Protein AF-A0A0V1M047-F1 (afdb_monomer)

Radius of gyration: 19.24 Å; Cα contacts (8 Å, |Δi|>4): 109; chains: 1; bounding box: 54×32×54 Å

Secondary structure (DSSP, 8-state):
--------------TT--BTTB-HHHHS------PPPHHHHHHHHHTSSS------TTHHHHSBPPTTGGGTSEEEE--SSTTSPPEEEE-SBPPTT-TTHHHHHH--

Sequence (108 aa):
MPSTNTIKCRVVFDGSAECNGTSLNNCLDPGPKLQPDLVAVLLRFRRSRIALQADIEKMYLQVRLRLEDRDVCRFLWQERDCGAPVKVYRLTRVGFGLTCSPFLAMQV

pLDDT: mean 90.59, std 9.81, range [40.28, 96.81]

Solvent-accessible surface area (backbone atoms only — not comparable to full-atom values): 7028 Å² total; per-residue (Å²): 134,87,80,79,80,75,77,85,80,78,92,79,56,70,24,70,56,70,57,97,91,42,26,59,36,77,74,45,74,36,67,71,88,76,76,73,59,64,67,63,51,53,54,60,54,65,71,46,98,71,78,88,85,85,81,68,82,64,52,39,61,73,37,71,47,56,81,84,58,21,71,80,46,56,47,80,47,70,60,94,54,85,85,56,77,73,42,82,47,60,43,62,34,40,55,70,55,45,60,29,31,66,32,64,58,66,74,111

Mean predicted aligned error: 6.18 Å

Nearest PDB structures (foldseek):
  8str-assembly1_A  TM=8.911E-01  e=8.020E-02  Human immunodeficiency virus 1
  6dtw-assembly1_A  TM=8.930E-01  e=8.571E-02  Human immunodeficiency virus type 1 BH10
  2opq-assembly1_A  TM=8.987E-01  e=9.790E-02  HIV-1 M:B_HXB2R
  8stq-assembly1_A  TM=8.911E-01  e=1.365E-01  Human immunodeficiency virus 1
  5hbm-assembly1_A  TM=8.828E-01  e=1.459E-01  Human immunodeficiency virus type 1 BH10

Foldseek 3Di:
DDDPPDDDDDDDDAQPDDDPRDGLQNVDDLDDDPDPDPVVVVVVQVPDPDHDDDDDVPLQQVAFDDPVCQVSQKDWDDDPPNPDDIDIDTDGTGDPNHSNSVVSSPVD

Structure (mmCIF, N/CA/C/O backbone):
data_AF-A0A0V1M047-F1
#
_entry.id   AF-A0A0V1M047-F1
#
loop_
_atom_site.group_PDB
_atom_site.id
_atom_site.type_symbol
_atom_site.label_atom_id
_atom_site.label_alt_id
_atom_site.label_comp_id
_atom_site.label_asym_id
_atom_site.label_entity_id
_atom_site.label_seq_id
_atom_site.pdbx_PDB_ins_code
_atom_site.Cartn_x
_atom_site.Cartn_y
_atom_site.Cartn_z
_atom_site.occupancy
_atom_site.B_iso_or_equiv
_atom_site.auth_seq_id
_atom_site.auth_comp_id
_atom_site.auth_asym_id
_atom_site.auth_atom_id
_atom_site.pdbx_PDB_model_num
ATOM 1 N N . MET A 1 1 ? 35.864 20.919 13.635 1.00 40.28 1 MET A N 1
ATOM 2 C CA . MET A 1 1 ? 34.994 19.727 13.538 1.00 40.28 1 MET A CA 1
ATOM 3 C C . MET A 1 1 ? 33.703 20.151 12.855 1.00 40.28 1 MET A C 1
ATOM 5 O O . MET A 1 1 ? 32.984 20.927 13.473 1.00 40.28 1 MET A O 1
ATOM 9 N N . PRO A 1 2 ? 33.411 19.770 11.600 1.00 51.50 2 PRO A N 1
ATOM 10 C CA . PRO A 1 2 ? 32.124 20.107 11.015 1.00 51.50 2 PRO A CA 1
ATOM 11 C C . PRO A 1 2 ? 31.072 19.131 11.550 1.00 51.50 2 PRO A C 1
ATOM 13 O O . PRO A 1 2 ? 31.179 17.920 11.372 1.00 51.50 2 PRO A O 1
ATOM 16 N N . SER A 1 3 ? 30.070 19.669 12.238 1.00 53.44 3 SER A N 1
ATOM 17 C CA . SER A 1 3 ? 28.832 18.985 12.589 1.00 53.44 3 SER A CA 1
ATOM 18 C C . SER A 1 3 ? 28.004 18.795 11.316 1.00 53.44 3 SER A C 1
ATOM 20 O O . SER A 1 3 ? 27.365 19.721 10.819 1.00 53.44 3 SER A O 1
ATOM 22 N N . THR A 1 4 ? 28.029 17.596 10.740 1.00 56.97 4 THR A N 1
ATOM 23 C CA . THR A 1 4 ? 27.152 17.241 9.621 1.00 56.97 4 THR A CA 1
ATOM 24 C C . THR A 1 4 ? 25.711 17.167 10.115 1.00 56.97 4 THR A C 1
ATOM 26 O O . THR A 1 4 ? 25.257 16.159 10.649 1.00 56.97 4 THR A O 1
ATOM 29 N N . ASN A 1 5 ? 24.975 18.263 9.942 1.00 64.56 5 ASN A N 1
ATOM 30 C CA . ASN A 1 5 ? 23.534 18.316 10.144 1.00 64.56 5 ASN A CA 1
ATOM 31 C C . ASN A 1 5 ? 22.861 17.493 9.028 1.00 64.56 5 ASN A C 1
ATOM 33 O O . ASN A 1 5 ? 22.559 18.002 7.949 1.00 64.56 5 ASN A O 1
ATOM 37 N N . THR A 1 6 ? 22.729 16.181 9.231 1.00 69.56 6 THR A N 1
ATOM 38 C CA . THR A 1 6 ? 22.126 15.269 8.253 1.00 69.56 6 THR A CA 1
ATOM 39 C C . THR A 1 6 ? 20.638 15.575 8.118 1.00 69.56 6 THR A C 1
ATOM 41 O O . THR A 1 6 ? 19.848 15.260 9.009 1.00 69.56 6 THR A O 1
ATOM 44 N N . ILE A 1 7 ? 20.240 16.175 6.996 1.00 81.56 7 ILE A N 1
ATOM 45 C CA . ILE A 1 7 ? 18.830 16.403 6.671 1.00 81.56 7 ILE A CA 1
ATOM 46 C C . ILE A 1 7 ? 18.140 15.041 6.558 1.00 81.56 7 ILE A C 1
ATOM 48 O O . ILE A 1 7 ? 18.511 14.202 5.733 1.00 81.56 7 ILE A O 1
ATOM 52 N N . LYS A 1 8 ? 17.124 14.808 7.393 1.00 86.31 8 LYS A N 1
ATOM 53 C CA . LYS A 1 8 ? 16.330 13.579 7.360 1.00 86.31 8 LYS A CA 1
ATOM 54 C C . LYS A 1 8 ? 15.480 1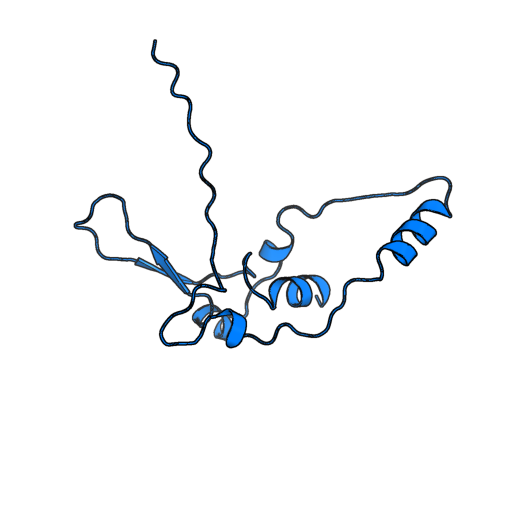3.556 6.087 1.00 86.31 8 LYS A C 1
ATOM 56 O O . LYS A 1 8 ? 14.436 14.197 6.026 1.00 86.31 8 LYS A O 1
ATOM 61 N N . CYS A 1 9 ? 15.919 12.800 5.088 1.00 86.44 9 CYS A N 1
ATOM 62 C CA 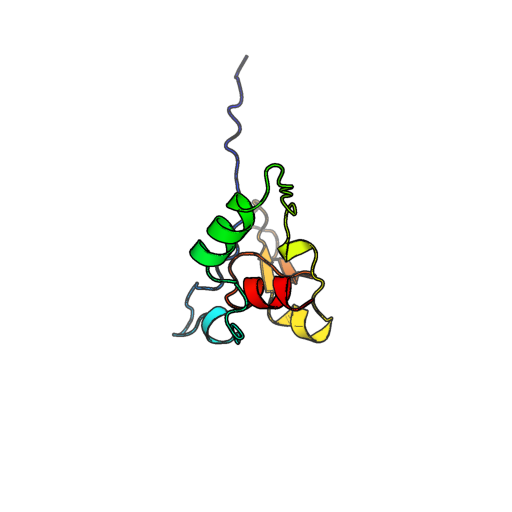. CYS A 1 9 ? 15.144 12.542 3.878 1.00 86.44 9 CYS A CA 1
ATOM 63 C C . CYS A 1 9 ? 14.067 11.471 4.138 1.00 86.44 9 CYS A C 1
ATOM 65 O O . CYS A 1 9 ? 14.283 10.539 4.918 1.00 86.44 9 CYS A O 1
ATOM 67 N N . ARG A 1 10 ? 12.904 11.599 3.491 1.00 88.00 10 ARG A N 1
ATOM 68 C CA . ARG A 1 10 ? 11.834 10.590 3.488 1.00 88.00 10 ARG A CA 1
ATOM 69 C C . ARG A 1 10 ? 11.473 10.261 2.045 1.00 88.00 10 ARG A C 1
ATOM 71 O O . ARG A 1 10 ? 11.296 11.169 1.242 1.00 88.00 10 ARG A O 1
ATOM 78 N N . VAL A 1 11 ? 11.340 8.974 1.741 1.00 88.38 11 VAL A N 1
ATOM 79 C CA . VAL A 1 11 ? 10.836 8.515 0.442 1.00 88.38 11 VAL A CA 1
ATOM 80 C C . VAL A 1 11 ? 9.315 8.636 0.443 1.00 88.38 11 VAL A C 1
ATOM 82 O O . VAL A 1 11 ? 8.664 8.175 1.382 1.00 88.38 11 VAL A O 1
ATOM 85 N N . VAL A 1 12 ? 8.762 9.253 -0.599 1.00 91.12 12 VAL A N 1
ATOM 86 C CA . VAL A 1 12 ? 7.319 9.387 -0.818 1.00 91.12 12 VAL A CA 1
ATOM 87 C C . VAL A 1 12 ? 6.990 8.745 -2.159 1.00 91.12 12 VAL A C 1
ATOM 89 O O . VAL A 1 12 ? 7.612 9.073 -3.165 1.00 91.12 12 VAL A O 1
ATOM 92 N N . PHE A 1 13 ? 6.032 7.821 -2.159 1.00 91.56 13 PHE A N 1
ATOM 93 C CA . PHE A 1 13 ? 5.467 7.265 -3.383 1.00 91.56 13 PHE A CA 1
ATOM 94 C C . PHE A 1 13 ? 4.223 8.077 -3.731 1.00 91.56 13 PHE A C 1
ATOM 96 O O . PHE A 1 13 ? 3.245 8.059 -2.984 1.00 91.56 13 PHE A O 1
ATOM 103 N N . ASP A 1 14 ? 4.282 8.825 -4.827 1.00 93.25 14 ASP A N 1
ATOM 104 C CA . ASP A 1 14 ? 3.178 9.666 -5.275 1.00 93.25 14 ASP A CA 1
ATOM 105 C C . ASP A 1 14 ? 2.289 8.888 -6.253 1.00 93.25 14 ASP A C 1
ATOM 107 O O . ASP A 1 14 ? 2.544 8.844 -7.454 1.00 93.25 14 ASP A O 1
ATOM 111 N N . GLY A 1 15 ? 1.251 8.234 -5.724 1.00 92.88 15 GLY A N 1
ATOM 112 C CA . GLY A 1 15 ? 0.249 7.543 -6.540 1.00 92.88 15 GLY A CA 1
ATOM 113 C C . GLY A 1 15 ? -0.703 8.494 -7.274 1.00 92.88 15 GLY A C 1
ATOM 114 O O . GLY A 1 15 ? -1.430 8.053 -8.161 1.00 92.88 15 GLY A O 1
ATOM 115 N N . SER A 1 16 ? -0.712 9.781 -6.911 1.00 95.00 16 SER A N 1
ATOM 116 C CA . SER A 1 16 ? -1.519 10.825 -7.552 1.00 95.00 16 SER A CA 1
ATOM 117 C C . SER A 1 16 ? -0.800 11.534 -8.695 1.00 95.00 16 SER A C 1
ATOM 119 O O . SER A 1 16 ? -1.445 12.289 -9.415 1.00 95.00 16 SER A O 1
ATOM 121 N N . ALA A 1 17 ? 0.498 11.281 -8.888 1.00 94.25 17 ALA A N 1
ATOM 122 C CA . ALA A 1 17 ? 1.259 11.854 -9.987 1.00 94.25 17 ALA A CA 1
ATOM 123 C C . ALA A 1 17 ? 0.600 11.514 -11.330 1.00 94.25 17 ALA A C 1
ATOM 125 O O . ALA A 1 17 ? 0.440 10.342 -11.687 1.00 94.25 17 ALA A O 1
ATOM 126 N N . GLU A 1 18 ? 0.209 12.552 -12.065 1.00 95.56 18 GLU A N 1
ATOM 127 C CA . GLU A 1 18 ? -0.477 12.400 -13.340 1.00 95.56 18 GLU A CA 1
ATOM 128 C C . GLU A 1 18 ? 0.516 12.266 -14.494 1.00 95.56 18 GLU A C 1
ATOM 130 O O . GLU A 1 18 ? 1.481 13.020 -14.624 1.00 95.56 18 GLU A O 1
ATOM 135 N N . CYS A 1 19 ? 0.244 11.315 -15.379 1.00 92.56 19 CYS A N 1
ATOM 136 C CA . CYS A 1 19 ? 0.918 11.155 -16.653 1.00 92.56 19 CYS A CA 1
ATOM 137 C C . CYS A 1 19 ? -0.135 10.832 -17.711 1.00 92.56 19 CYS A C 1
ATOM 139 O O . CYS A 1 19 ? -0.948 9.927 -1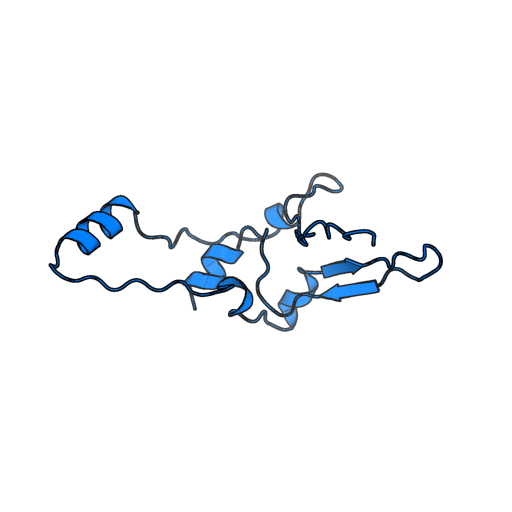7.531 1.00 92.56 19 CYS A O 1
ATOM 141 N N . ASN A 1 20 ? -0.135 11.579 -18.817 1.00 94.62 20 ASN A N 1
ATOM 142 C CA . ASN A 1 20 ? -1.087 11.397 -19.918 1.00 94.62 20 ASN A CA 1
ATOM 143 C C . ASN A 1 20 ? -2.564 11.389 -19.466 1.00 94.62 20 ASN A C 1
ATOM 145 O O . ASN A 1 20 ? -3.368 10.610 -19.971 1.00 94.62 20 ASN A O 1
ATOM 149 N N . GLY A 1 21 ? -2.917 12.247 -18.501 1.00 95.50 21 GLY A N 1
ATOM 150 C CA . GLY A 1 21 ? -4.294 12.406 -18.020 1.00 95.50 21 GLY A CA 1
ATOM 151 C C . GLY A 1 21 ? -4.785 11.316 -17.062 1.00 95.50 21 GLY A C 1
ATOM 152 O O . GLY A 1 21 ? -5.975 11.269 -16.765 1.00 95.50 21 GLY A O 1
ATOM 153 N N . THR A 1 22 ? -3.904 10.440 -16.570 1.00 95.81 22 THR A N 1
ATOM 154 C CA . THR A 1 22 ? -4.246 9.467 -15.526 1.00 95.81 22 THR A CA 1
ATOM 155 C C . THR A 1 22 ? -3.170 9.389 -14.448 1.00 95.81 22 THR A C 1
ATOM 157 O O . THR A 1 22 ? -2.027 9.783 -14.667 1.00 95.81 22 THR A O 1
ATOM 160 N N . SER A 1 23 ? -3.532 8.865 -13.281 1.00 95.62 23 SER A N 1
ATOM 161 C CA . SER A 1 23 ? -2.619 8.560 -12.179 1.00 95.62 23 SER A CA 1
ATOM 162 C C . SER A 1 23 ? -2.826 7.117 -11.7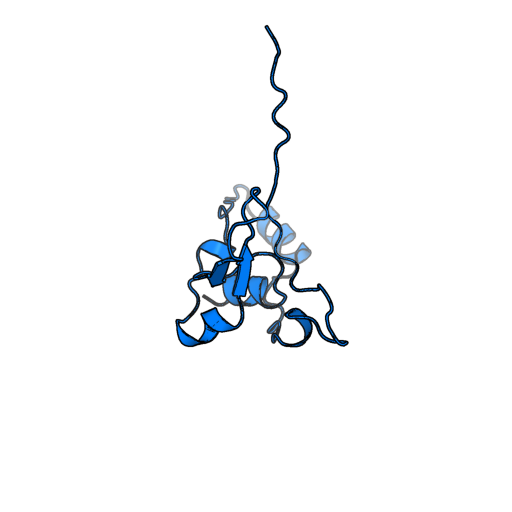32 1.00 95.62 23 SER A C 1
ATOM 164 O O . SER A 1 23 ? -3.852 6.500 -12.032 1.00 95.62 23 SER A O 1
ATOM 166 N N . LEU A 1 24 ? -1.873 6.567 -10.979 1.00 94.81 24 LEU A N 1
ATOM 167 C CA . LEU A 1 24 ? -2.023 5.224 -10.421 1.00 94.81 24 LEU A CA 1
ATOM 168 C C . LEU A 1 24 ? -3.284 5.126 -9.549 1.00 94.81 24 LEU A C 1
ATOM 170 O O . LEU A 1 24 ? -4.039 4.167 -9.656 1.00 94.81 24 LEU A O 1
ATOM 174 N N . ASN A 1 25 ? -3.549 6.153 -8.745 1.00 96.19 25 ASN A N 1
ATOM 175 C CA . ASN A 1 25 ? -4.712 6.225 -7.867 1.00 96.19 25 ASN A CA 1
ATOM 176 C C . ASN A 1 25 ? -6.050 6.299 -8.610 1.00 96.19 25 ASN A C 1
ATOM 178 O O . ASN A 1 25 ? -7.039 5.802 -8.079 1.00 96.19 25 ASN A O 1
ATOM 182 N N . ASN A 1 26 ? -6.082 6.857 -9.824 1.00 96.25 26 ASN A N 1
ATOM 183 C CA . ASN A 1 26 ? -7.282 6.850 -10.670 1.00 96.25 26 ASN A CA 1
ATOM 184 C C . ASN A 1 26 ? -7.578 5.453 -11.238 1.00 96.25 26 ASN A C 1
ATOM 186 O O . ASN A 1 26 ? -8.721 5.151 -11.569 1.00 96.25 26 ASN A O 1
ATOM 190 N N . CYS A 1 27 ? -6.554 4.604 -11.354 1.00 95.12 27 CYS A N 1
ATOM 191 C CA . CYS A 1 27 ? -6.670 3.239 -11.868 1.00 95.12 27 CYS A CA 1
ATOM 192 C C . CYS A 1 27 ? -6.926 2.192 -10.770 1.00 95.12 27 CYS A C 1
ATOM 194 O O . CYS A 1 27 ? -7.238 1.046 -11.087 1.00 95.12 27 CYS A O 1
ATOM 196 N N . LEU A 1 28 ? -6.752 2.551 -9.495 1.00 95.38 28 LEU A N 1
ATOM 197 C CA . LEU A 1 28 ? -6.939 1.657 -8.355 1.00 95.38 28 LEU A CA 1
ATOM 198 C C . LEU A 1 28 ? -8.331 1.835 -7.750 1.00 95.38 28 LEU A C 1
ATOM 200 O O . LEU A 1 28 ? -8.757 2.957 -7.485 1.00 95.38 28 LEU A O 1
ATOM 204 N N . ASP A 1 29 ? -9.005 0.725 -7.449 1.00 95.38 29 ASP A N 1
ATOM 205 C CA . ASP A 1 29 ? -10.245 0.760 -6.672 1.00 95.38 29 ASP A CA 1
ATOM 206 C C . ASP A 1 29 ? -9.922 1.073 -5.195 1.00 95.38 29 ASP A C 1
ATOM 208 O O . ASP A 1 29 ? -9.231 0.279 -4.545 1.00 95.38 29 ASP A O 1
ATOM 212 N N . PRO A 1 30 ? -10.381 2.212 -4.637 1.00 94.94 30 PRO A N 1
ATOM 213 C CA . PRO A 1 30 ? -10.140 2.558 -3.238 1.00 94.94 30 PRO A CA 1
ATOM 214 C C . PRO A 1 30 ? -10.799 1.588 -2.248 1.00 94.94 30 PRO A C 1
ATOM 216 O O . PRO A 1 30 ? -10.374 1.525 -1.092 1.00 94.94 30 PRO A O 1
ATOM 219 N N . GLY A 1 31 ? -11.827 0.852 -2.680 1.00 95.44 31 GLY A N 1
ATOM 220 C CA . GLY A 1 31 ? -12.680 0.059 -1.807 1.00 95.44 31 GLY A CA 1
ATOM 221 C C . GLY A 1 31 ? -13.588 0.912 -0.901 1.00 95.44 31 GLY A C 1
ATOM 222 O O . GLY A 1 31 ? -13.482 2.142 -0.839 1.00 95.44 31 GLY A O 1
ATOM 223 N N . PRO A 1 32 ? -14.529 0.277 -0.182 1.00 95.12 32 PRO A N 1
ATOM 224 C CA . PRO A 1 32 ? -15.425 0.967 0.735 1.00 95.12 32 PRO A CA 1
ATOM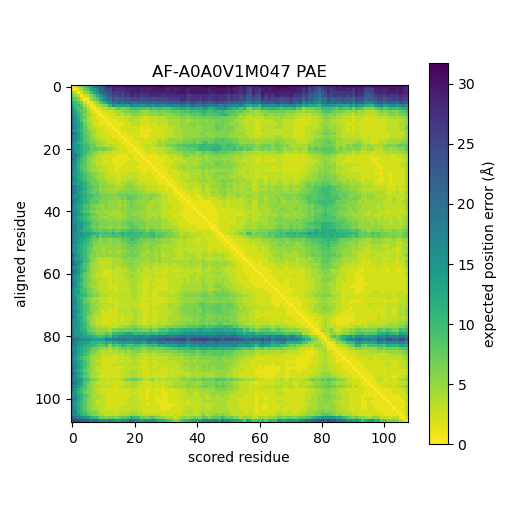 225 C C . PRO A 1 32 ? -14.693 1.523 1.962 1.00 95.12 32 PRO A C 1
ATOM 227 O O . PRO A 1 32 ? -13.711 0.973 2.464 1.00 95.12 32 PRO A O 1
ATOM 230 N N . LYS A 1 33 ? -15.241 2.604 2.520 1.00 91.69 33 LYS A N 1
ATOM 231 C CA . LYS A 1 33 ? -14.735 3.212 3.750 1.00 91.69 33 LYS A CA 1
ATOM 232 C C . LYS A 1 33 ? -15.031 2.315 4.959 1.00 91.69 33 LYS A C 1
ATOM 234 O O . LYS A 1 33 ? -16.159 2.286 5.442 1.00 91.69 33 LYS A O 1
ATOM 239 N N . LEU A 1 34 ? -14.008 1.632 5.475 1.00 92.94 34 LEU A N 1
ATOM 240 C CA . LEU A 1 34 ? -14.124 0.793 6.679 1.00 92.94 34 LEU A CA 1
ATOM 241 C C . LEU A 1 34 ? -13.810 1.534 7.988 1.00 92.94 34 LEU A C 1
ATOM 243 O O . LEU A 1 34 ? -14.010 0.965 9.060 1.00 92.94 34 LEU A O 1
ATOM 247 N N . GLN A 1 35 ? -13.319 2.783 7.940 1.00 90.31 35 GLN A N 1
ATOM 248 C CA . GLN A 1 35 ? -13.010 3.501 9.178 1.00 90.31 35 GLN A CA 1
ATOM 249 C C . GLN A 1 35 ? -14.298 3.759 9.973 1.00 90.31 35 GLN A C 1
ATOM 251 O O . GLN A 1 35 ? -15.227 4.368 9.427 1.00 90.31 35 GLN A O 1
ATOM 256 N N 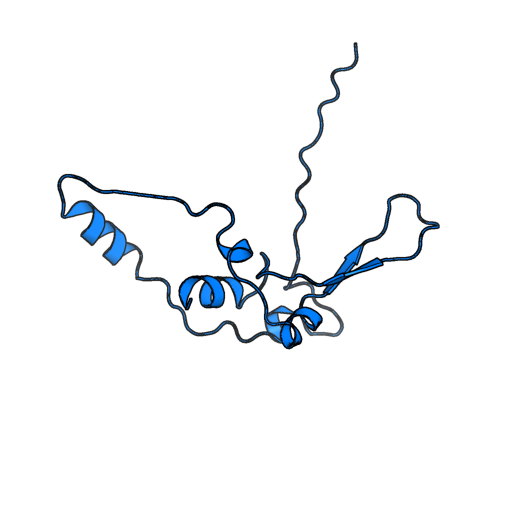. PRO A 1 36 ? -14.356 3.356 11.255 1.00 90.88 36 PRO A N 1
ATOM 257 C CA . PRO A 1 36 ? -15.485 3.687 12.106 1.00 90.88 36 PRO A CA 1
ATOM 258 C C . PRO A 1 36 ? -15.577 5.203 12.293 1.00 90.88 36 PRO A C 1
ATOM 260 O O . PRO A 1 36 ? -14.577 5.922 12.220 1.00 90.88 36 PRO A O 1
ATOM 263 N N . ASP A 1 37 ? -16.787 5.686 12.567 1.00 93.81 37 ASP A N 1
ATOM 264 C CA . ASP A 1 37 ? -16.990 7.089 12.908 1.00 93.81 37 ASP A CA 1
ATOM 265 C C . ASP A 1 37 ? -16.142 7.480 14.130 1.00 93.81 37 ASP A C 1
ATOM 267 O O . ASP A 1 37 ? -16.201 6.840 15.186 1.00 93.81 37 ASP A O 1
ATOM 271 N N . LEU A 1 38 ? -15.338 8.535 13.979 1.00 93.75 38 LEU A N 1
ATOM 272 C CA . LEU A 1 38 ? -14.372 8.937 14.997 1.00 93.75 38 LEU A CA 1
ATOM 273 C C . LEU A 1 38 ? -15.074 9.378 16.286 1.00 93.75 38 LEU A C 1
ATOM 275 O O . LEU A 1 38 ? -14.592 9.072 17.376 1.00 93.75 38 LEU A O 1
ATOM 279 N N . VAL A 1 39 ? -16.227 10.046 16.182 1.00 96.19 39 VAL A N 1
ATOM 280 C CA . VAL A 1 39 ? -16.999 10.475 17.356 1.00 96.19 39 VAL A CA 1
ATOM 281 C C . VAL A 1 39 ? -17.501 9.253 18.122 1.00 96.19 39 VAL A C 1
ATOM 283 O O . VAL A 1 39 ? -17.314 9.171 19.337 1.00 96.19 39 VAL A O 1
ATOM 286 N N . ALA A 1 40 ? -18.049 8.258 17.427 1.00 95.19 40 ALA A N 1
ATOM 287 C CA . ALA A 1 40 ? -18.482 7.003 18.029 1.00 95.19 40 ALA A CA 1
ATOM 288 C C . ALA A 1 40 ? -17.327 6.250 18.714 1.00 95.19 40 ALA A C 1
ATOM 290 O O . ALA A 1 40 ? -17.508 5.730 19.820 1.00 95.19 40 ALA A O 1
ATOM 291 N N . VAL A 1 41 ? -16.134 6.215 18.105 1.00 94.31 41 VAL A N 1
ATOM 292 C CA . VAL A 1 41 ? -14.929 5.627 18.719 1.00 94.31 41 VAL A CA 1
ATOM 293 C C . VAL A 1 41 ? -14.557 6.364 20.005 1.00 94.31 41 VAL A C 1
ATOM 295 O O . VAL A 1 41 ? -14.373 5.722 21.040 1.00 94.31 41 VAL A O 1
ATOM 298 N N . LEU A 1 42 ? -14.506 7.699 19.982 1.00 94.62 42 LEU A N 1
ATOM 299 C CA . LEU A 1 42 ? -14.144 8.512 21.147 1.00 94.62 42 LEU A CA 1
ATOM 300 C C . LEU A 1 42 ? -15.163 8.391 22.291 1.00 94.62 42 LEU A C 1
ATOM 302 O O . LEU A 1 42 ? -14.771 8.304 23.456 1.00 94.62 42 LEU A O 1
ATOM 306 N N . LEU A 1 43 ? -16.462 8.336 21.980 1.00 95.25 43 LEU A N 1
ATOM 307 C CA . LEU A 1 43 ? -17.516 8.119 22.977 1.00 95.25 43 LEU A CA 1
ATOM 308 C C . LEU A 1 43 ? -17.385 6.747 23.650 1.00 95.25 43 LEU A C 1
ATOM 310 O O . LEU A 1 43 ? -17.480 6.650 24.873 1.00 95.25 43 LEU A O 1
ATOM 314 N N . ARG A 1 44 ? -17.115 5.686 22.876 1.00 93.44 44 ARG A N 1
ATOM 315 C CA . ARG A 1 44 ? -16.870 4.338 23.419 1.00 93.44 44 ARG A CA 1
ATOM 316 C C . ARG A 1 44 ? -15.605 4.295 24.272 1.00 93.44 44 ARG A C 1
ATOM 318 O O . ARG A 1 44 ? -15.634 3.709 25.350 1.00 93.44 44 ARG A O 1
ATOM 325 N N . PHE A 1 45 ? -14.535 4.952 23.827 1.00 93.50 45 PHE A N 1
ATOM 326 C CA . PHE A 1 45 ? -13.268 5.028 24.556 1.00 93.50 45 PHE A CA 1
ATOM 327 C C . PHE A 1 45 ? -13.430 5.696 25.932 1.00 93.50 45 PHE A C 1
ATOM 329 O O . PHE A 1 45 ? -12.836 5.247 26.906 1.00 93.50 45 PHE A O 1
ATOM 336 N N . ARG A 1 46 ? -14.295 6.717 26.043 1.00 94.31 46 ARG A N 1
ATOM 337 C CA . ARG A 1 46 ? -14.593 7.414 27.310 1.00 94.31 46 ARG A CA 1
ATOM 338 C C . ARG A 1 46 ? -15.528 6.661 28.261 1.00 94.31 46 ARG A C 1
ATOM 340 O O . ARG A 1 46 ? -15.658 7.069 29.411 1.00 94.31 46 ARG A O 1
ATOM 347 N N . ARG A 1 47 ? -16.207 5.601 27.811 1.00 95.00 47 ARG A N 1
ATOM 348 C CA . ARG A 1 47 ? -17.214 4.889 28.620 1.00 95.00 47 ARG A CA 1
ATOM 349 C C . ARG A 1 47 ? -16.600 4.116 29.792 1.00 95.00 47 ARG A C 1
ATOM 351 O O . ARG A 1 47 ? -17.261 3.926 30.809 1.00 95.00 47 ARG A O 1
ATOM 358 N N . SER A 1 48 ? -15.361 3.659 29.645 1.00 92.00 48 SER A N 1
ATOM 359 C CA . SER A 1 48 ? -14.657 2.868 30.655 1.00 92.00 48 SER A CA 1
ATOM 360 C C . SER A 1 48 ? -13.651 3.725 31.419 1.00 92.00 48 SER A C 1
ATOM 362 O O . SER A 1 48 ? -13.032 4.623 30.858 1.00 92.00 48 SER A O 1
ATOM 364 N N . ARG A 1 49 ? -13.435 3.413 32.703 1.00 94.88 49 ARG A N 1
ATOM 365 C CA . ARG A 1 49 ? -12.438 4.100 33.548 1.00 94.88 49 ARG A CA 1
ATOM 366 C C . ARG A 1 49 ? -10.998 3.905 33.053 1.00 94.88 49 ARG A C 1
ATOM 368 O O . ARG A 1 49 ? -10.139 4.735 33.328 1.00 94.88 49 ARG A O 1
ATOM 375 N N . ILE A 1 50 ? -10.737 2.791 32.372 1.00 94.75 50 ILE A N 1
ATOM 376 C CA . ILE A 1 50 ? -9.426 2.402 31.851 1.00 94.75 50 ILE A CA 1
ATOM 377 C C . ILE A 1 50 ? -9.597 2.084 30.369 1.00 94.75 50 ILE A C 1
ATOM 379 O O . ILE A 1 50 ? -10.546 1.391 29.994 1.00 94.75 50 ILE A O 1
ATOM 383 N N . ALA A 1 51 ? -8.673 2.572 29.547 1.00 93.31 51 ALA A N 1
ATOM 384 C CA . ALA A 1 51 ? -8.645 2.325 28.116 1.00 93.31 51 ALA A CA 1
ATOM 385 C C . ALA A 1 51 ? -7.232 1.932 27.668 1.00 93.31 51 ALA A C 1
ATOM 387 O O . ALA A 1 51 ? -6.243 2.382 28.247 1.00 93.31 51 ALA A O 1
ATOM 388 N N . LEU A 1 52 ? -7.151 1.080 26.644 1.00 92.81 52 LEU A N 1
ATOM 389 C CA . LEU A 1 52 ? -5.899 0.638 26.038 1.00 92.81 52 LEU A CA 1
ATOM 390 C C . LEU A 1 52 ? -5.795 1.213 24.630 1.00 92.81 52 LEU A C 1
ATOM 392 O O . LEU A 1 52 ? -6.761 1.189 23.869 1.00 92.81 52 LEU A O 1
ATOM 396 N N . GLN A 1 53 ? -4.613 1.709 24.294 1.00 93.44 53 GLN A N 1
ATOM 397 C CA . GLN A 1 53 ? -4.291 2.225 22.974 1.00 93.44 53 GLN A CA 1
ATOM 398 C C . GLN A 1 53 ? -2.958 1.628 22.533 1.00 93.44 53 GLN A C 1
ATOM 400 O O . GLN A 1 53 ? -2.015 1.553 23.320 1.00 93.44 53 GLN A O 1
ATOM 405 N N . ALA A 1 54 ? -2.889 1.227 21.270 1.00 93.88 54 ALA A N 1
ATOM 406 C CA . ALA A 1 54 ? -1.669 0.788 20.616 1.00 93.88 54 ALA A CA 1
ATOM 407 C C . ALA A 1 54 ? -1.598 1.421 19.225 1.00 93.88 54 ALA A C 1
ATOM 409 O O . ALA A 1 54 ? -2.630 1.643 18.591 1.00 93.88 54 ALA A O 1
ATOM 410 N N . ASP A 1 55 ? -0.382 1.707 18.773 1.00 93.44 55 ASP A N 1
ATOM 411 C CA . ASP A 1 55 ? -0.101 2.137 17.407 1.00 93.44 55 ASP A CA 1
ATOM 412 C C . ASP A 1 55 ? 0.582 0.988 16.662 1.00 93.44 55 ASP A C 1
ATOM 414 O O . ASP A 1 55 ? 1.507 0.363 17.187 1.00 93.44 55 ASP A O 1
ATOM 418 N N . ILE A 1 56 ? 0.106 0.683 15.454 1.00 92.44 56 ILE A N 1
ATOM 419 C CA . ILE A 1 56 ? 0.729 -0.335 14.608 1.00 92.44 56 ILE A CA 1
ATOM 420 C C . ILE A 1 56 ? 1.759 0.362 13.729 1.00 92.44 56 ILE A C 1
ATOM 422 O O . ILE A 1 56 ? 1.424 0.956 12.697 1.00 92.44 56 ILE A O 1
ATOM 426 N N . GLU A 1 57 ? 3.030 0.242 14.113 1.00 92.31 57 GLU A N 1
ATOM 427 C CA . GLU A 1 57 ? 4.118 0.831 13.345 1.00 92.31 57 GLU A CA 1
ATOM 428 C C . GLU A 1 57 ? 4.088 0.315 11.897 1.00 92.31 57 GLU A C 1
ATOM 430 O O . GLU A 1 57 ? 4.143 -0.890 11.622 1.00 92.31 57 GLU A O 1
ATOM 435 N N . LYS A 1 58 ? 4.028 1.260 10.949 1.00 90.88 58 LYS A N 1
ATOM 436 C CA . LYS A 1 58 ? 4.015 0.979 9.506 1.00 90.88 58 LYS A CA 1
ATOM 437 C C . LYS A 1 58 ? 2.916 -0.023 9.119 1.00 90.88 58 LYS A C 1
ATOM 439 O O . LYS A 1 58 ? 3.172 -0.930 8.329 1.00 90.88 58 LYS A O 1
ATOM 444 N N . MET A 1 59 ? 1.701 0.158 9.644 1.00 94.88 59 MET A N 1
ATOM 445 C CA . MET A 1 59 ? 0.536 -0.712 9.417 1.00 94.88 59 MET A CA 1
ATOM 446 C C . MET A 1 59 ? 0.383 -1.200 7.967 1.00 9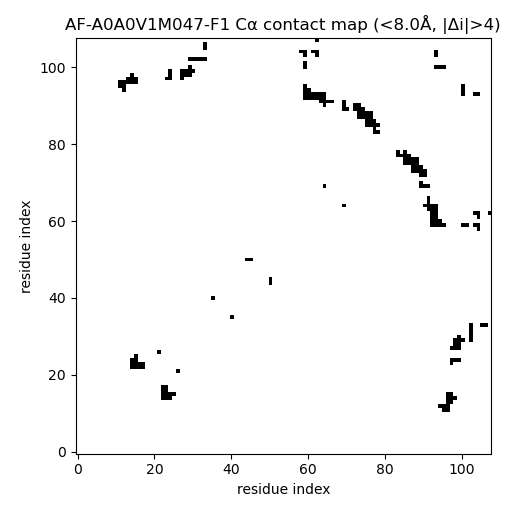4.88 59 MET A C 1
ATOM 448 O O . MET A 1 59 ? 0.258 -2.399 7.741 1.00 94.88 59 MET A O 1
ATOM 452 N N . TYR A 1 60 ? 0.471 -0.310 6.971 1.00 94.50 60 TYR A N 1
ATOM 453 C CA . TYR A 1 60 ? 0.327 -0.693 5.558 1.00 94.50 60 TYR A CA 1
ATOM 454 C C . TYR A 1 60 ? 1.383 -1.710 5.111 1.00 94.50 60 TYR A C 1
ATOM 456 O O . TYR A 1 60 ? 1.068 -2.699 4.453 1.00 94.50 60 TYR A O 1
ATOM 464 N N . LEU A 1 61 ? 2.630 -1.544 5.561 1.00 93.81 61 LEU A N 1
ATOM 465 C CA . LEU A 1 61 ? 3.711 -2.467 5.227 1.00 93.81 61 LEU A CA 1
ATOM 466 C C . LEU A 1 61 ? 3.524 -3.845 5.878 1.00 93.81 61 LEU A C 1
ATOM 468 O O . LEU A 1 61 ? 4.195 -4.793 5.474 1.00 93.81 61 LEU A O 1
ATOM 472 N N . GLN A 1 62 ? 2.616 -4.016 6.841 1.00 95.00 62 GLN A N 1
ATOM 473 C CA . GLN A 1 62 ? 2.316 -5.338 7.397 1.00 95.00 62 GLN A CA 1
ATOM 474 C C . GLN A 1 62 ? 1.526 -6.215 6.415 1.00 95.00 62 GLN A C 1
ATOM 476 O O . GLN A 1 62 ? 1.654 -7.440 6.460 1.00 95.00 62 GLN A O 1
ATOM 481 N N . VAL A 1 63 ? 0.826 -5.614 5.447 1.00 94.88 63 VAL A N 1
ATOM 482 C CA . VAL A 1 63 ? 0.031 -6.325 4.438 1.00 94.88 63 VAL A CA 1
ATOM 483 C C . VAL A 1 63 ? 0.877 -6.672 3.216 1.00 94.88 63 VAL A C 1
ATOM 485 O O . VAL A 1 63 ? 1.501 -5.805 2.603 1.00 94.88 63 VAL A O 1
ATOM 488 N N . ARG A 1 64 ? 0.912 -7.957 2.843 1.00 96.25 64 ARG A N 1
ATOM 489 C CA . ARG A 1 64 ? 1.617 -8.438 1.643 1.00 96.25 64 ARG A CA 1
ATOM 490 C C . ARG A 1 64 ? 0.730 -8.312 0.408 1.00 96.25 64 ARG A C 1
ATOM 492 O O . ARG A 1 64 ? -0.427 -8.712 0.440 1.00 96.25 64 ARG A O 1
ATOM 499 N N . LEU A 1 65 ? 1.314 -7.842 -0.692 1.00 95.31 65 LEU A N 1
ATOM 500 C CA . LEU A 1 65 ? 0.678 -7.883 -2.007 1.00 95.31 65 LEU A CA 1
ATOM 501 C C . LEU A 1 65 ? 0.813 -9.284 -2.610 1.00 95.31 65 LEU A C 1
ATOM 503 O O . LEU A 1 65 ? 1.889 -9.910 -2.530 1.00 95.31 65 LEU A O 1
ATOM 507 N N . ARG A 1 66 ? -0.265 -9.749 -3.253 1.00 95.44 66 ARG A N 1
ATOM 508 C CA . ARG A 1 66 ? -0.240 -10.957 -4.086 1.00 95.44 66 ARG A CA 1
ATOM 509 C C . ARG A 1 66 ? 0.751 -10.760 -5.218 1.00 95.44 66 ARG A C 1
ATOM 511 O O . ARG A 1 66 ? 0.991 -9.635 -5.640 1.00 95.44 66 ARG A O 1
ATOM 518 N N . LEU A 1 67 ? 1.363 -11.847 -5.682 1.00 95.94 67 LEU A N 1
ATOM 519 C CA . LEU A 1 67 ? 2.429 -11.770 -6.682 1.00 95.94 67 LEU A CA 1
ATOM 520 C C . LEU A 1 67 ? 1.957 -11.091 -7.979 1.00 95.94 67 LEU A C 1
ATOM 522 O O . LEU A 1 67 ? 2.705 -10.292 -8.535 1.00 95.94 67 LEU A O 1
ATOM 526 N N . GLU A 1 68 ? 0.720 -11.374 -8.389 1.00 95.62 68 GLU A N 1
ATOM 527 C CA . GLU A 1 68 ? 0.040 -10.803 -9.558 1.00 95.62 68 GLU A CA 1
ATOM 528 C C . GLU A 1 68 ? -0.163 -9.279 -9.470 1.00 95.62 68 GLU A C 1
ATOM 530 O O . GLU A 1 68 ? 0.052 -8.578 -10.455 1.00 95.62 68 GLU A O 1
ATOM 535 N N . ASP A 1 69 ? -0.438 -8.741 -8.277 1.00 93.88 69 ASP A N 1
ATOM 536 C CA . ASP A 1 69 ? -0.735 -7.312 -8.081 1.00 93.88 69 ASP A CA 1
ATOM 537 C C . ASP A 1 69 ? 0.522 -6.435 -7.947 1.00 93.88 69 ASP A C 1
ATOM 539 O O . ASP A 1 69 ? 0.467 -5.210 -8.078 1.00 93.88 69 ASP A O 1
ATOM 543 N N . ARG A 1 70 ? 1.694 -7.033 -7.682 1.00 95.06 70 ARG A N 1
ATOM 544 C CA . ARG A 1 70 ? 2.947 -6.276 -7.452 1.00 95.06 70 ARG A CA 1
ATOM 545 C C . ARG A 1 70 ? 3.374 -5.454 -8.654 1.00 95.06 70 ARG A C 1
ATOM 547 O O . ARG A 1 70 ? 4.134 -4.497 -8.508 1.00 95.06 70 ARG A O 1
ATOM 554 N N . ASP A 1 71 ? 2.934 -5.857 -9.837 1.00 94.62 71 ASP A N 1
ATOM 555 C CA . ASP A 1 71 ? 3.316 -5.219 -11.082 1.00 94.62 71 ASP A CA 1
ATOM 556 C C . ASP A 1 71 ? 2.706 -3.824 -11.256 1.00 94.62 71 ASP A C 1
ATOM 558 O O . ASP A 1 71 ? 3.302 -2.969 -11.907 1.00 94.62 71 ASP A O 1
ATOM 562 N N . VAL A 1 72 ? 1.578 -3.573 -10.587 1.00 92.12 72 VAL A N 1
ATOM 563 C CA . VAL A 1 72 ? 0.896 -2.274 -10.542 1.00 92.12 72 VAL A CA 1
ATOM 564 C C . VAL A 1 72 ? 1.654 -1.277 -9.654 1.00 92.12 72 VAL A C 1
ATOM 566 O O . VAL A 1 72 ? 1.647 -0.076 -9.902 1.00 92.12 72 VAL A O 1
ATOM 569 N N . CYS A 1 73 ? 2.383 -1.767 -8.647 1.00 93.38 73 CYS A N 1
ATOM 570 C CA . CYS A 1 73 ? 3.121 -0.954 -7.676 1.00 93.38 73 CYS A CA 1
ATOM 571 C C . CYS A 1 73 ? 4.623 -0.854 -8.012 1.00 93.38 73 CYS A C 1
ATOM 573 O O . CYS A 1 73 ? 5.487 -1.101 -7.157 1.00 93.38 73 CYS A O 1
ATOM 575 N N . ARG A 1 74 ? 4.945 -0.542 -9.274 1.00 94.25 74 ARG A N 1
ATOM 576 C CA . ARG A 1 74 ? 6.325 -0.335 -9.742 1.00 94.25 74 ARG A CA 1
ATOM 577 C C . ARG A 1 74 ? 6.825 1.071 -9.420 1.00 94.25 74 ARG A C 1
ATOM 579 O O . ARG A 1 74 ? 6.067 2.032 -9.457 1.00 94.25 74 ARG A O 1
ATOM 586 N N . PHE A 1 75 ? 8.125 1.199 -9.181 1.00 92.75 75 PHE A N 1
ATOM 587 C CA . PHE A 1 75 ? 8.791 2.496 -9.107 1.00 92.75 75 PHE A CA 1
ATOM 588 C C . PHE A 1 75 ? 10.180 2.441 -9.735 1.00 92.75 75 PHE A C 1
ATOM 590 O O . PHE A 1 75 ? 10.836 1.395 -9.764 1.00 92.75 75 PHE A O 1
ATOM 597 N N . LEU A 1 76 ? 10.612 3.589 -10.249 1.00 92.81 76 LEU A N 1
ATOM 598 C CA . LEU A 1 76 ? 11.932 3.773 -10.829 1.00 92.81 76 LEU A CA 1
ATOM 599 C C . LEU A 1 76 ? 12.904 4.255 -9.755 1.00 92.81 76 LEU A C 1
ATOM 601 O O . LEU A 1 76 ? 12.551 5.060 -8.894 1.00 92.81 76 LEU A O 1
ATOM 605 N N . TRP A 1 77 ? 14.137 3.771 -9.818 1.00 92.50 77 TRP A N 1
ATOM 606 C CA . TRP A 1 77 ? 15.222 4.203 -8.953 1.00 92.50 77 TRP A CA 1
ATOM 607 C C . TRP A 1 77 ? 16.455 4.507 -9.788 1.00 92.50 77 TRP A C 1
ATOM 609 O O . TRP A 1 77 ? 16.971 3.640 -10.496 1.00 92.50 77 TRP A O 1
ATOM 619 N N . GLN A 1 78 ? 16.938 5.737 -9.675 1.00 91.12 78 GLN A N 1
ATOM 620 C CA . GLN A 1 78 ? 18.172 6.181 -10.298 1.00 91.12 78 GLN A CA 1
ATOM 621 C C . GLN A 1 78 ? 19.206 6.432 -9.204 1.00 91.12 78 GLN A C 1
ATOM 623 O O . GLN A 1 78 ? 18.929 7.110 -8.212 1.00 91.12 78 GLN A O 1
ATOM 628 N N . GLU A 1 79 ? 20.389 5.844 -9.358 1.00 87.50 79 GLU A N 1
ATOM 629 C CA . GLU A 1 79 ? 21.508 6.139 -8.468 1.00 87.50 79 GLU A CA 1
ATOM 630 C C . GLU A 1 79 ? 22.027 7.557 -8.722 1.00 87.50 79 GLU A C 1
ATOM 632 O O . GLU A 1 79 ? 21.791 8.141 -9.776 1.00 87.50 79 GLU A O 1
ATOM 637 N N . ARG A 1 80 ? 22.726 8.135 -7.737 1.00 82.38 80 ARG A N 1
ATOM 638 C CA . ARG A 1 80 ? 23.254 9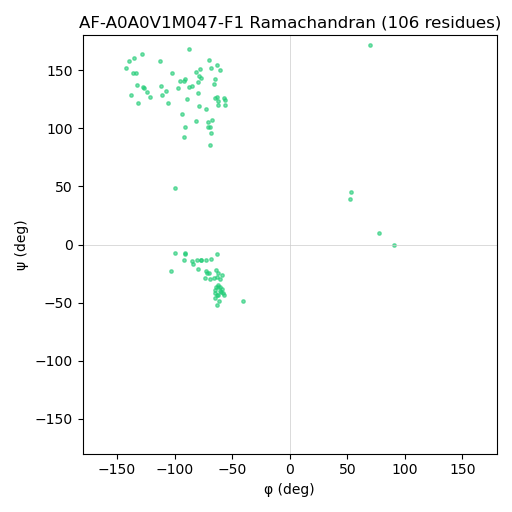.507 -7.849 1.00 82.38 80 ARG A CA 1
ATOM 639 C C . ARG A 1 80 ? 24.207 9.687 -9.027 1.00 82.38 80 ARG A C 1
ATOM 641 O O . ARG A 1 80 ? 24.367 10.808 -9.495 1.00 82.38 80 ARG A O 1
ATOM 648 N N . ASP A 1 81 ? 24.858 8.610 -9.447 1.00 82.50 81 ASP A N 1
ATOM 649 C CA . ASP A 1 81 ? 25.740 8.623 -10.598 1.00 82.50 81 ASP A CA 1
ATOM 650 C C . ASP A 1 81 ? 24.901 8.496 -11.877 1.00 82.50 81 ASP A C 1
ATOM 652 O O . ASP A 1 81 ? 24.340 7.438 -12.175 1.00 82.50 81 ASP A O 1
ATOM 656 N N . CYS A 1 82 ? 24.771 9.599 -12.617 1.00 68.88 82 CYS A N 1
ATOM 657 C CA . CYS A 1 82 ? 23.869 9.724 -13.767 1.00 68.88 82 CYS A CA 1
ATOM 658 C C . CYS A 1 82 ? 24.196 8.772 -14.935 1.00 68.88 82 CYS A C 1
ATOM 660 O O . CYS A 1 82 ? 23.412 8.694 -15.878 1.00 68.88 82 CYS A O 1
ATOM 662 N N . GLY A 1 83 ? 25.329 8.061 -14.887 1.00 80.75 83 GLY A N 1
ATOM 663 C CA . GLY A 1 83 ? 25.701 7.033 -15.863 1.00 80.75 83 GLY A CA 1
ATOM 664 C C . GLY A 1 83 ? 25.118 5.641 -15.588 1.00 80.75 83 GLY A C 1
ATOM 665 O O . GLY A 1 83 ? 25.148 4.788 -16.474 1.00 80.75 83 GLY A O 1
ATOM 666 N N . ALA A 1 84 ? 24.586 5.383 -14.388 1.00 85.56 84 ALA A N 1
ATOM 667 C CA . ALA A 1 84 ? 24.008 4.085 -14.051 1.00 85.56 84 ALA A CA 1
ATOM 668 C C . ALA A 1 84 ? 22.606 3.906 -14.674 1.00 85.56 84 ALA A C 1
ATOM 670 O O . ALA A 1 84 ? 21.815 4.854 -14.704 1.00 85.56 84 ALA A O 1
ATOM 671 N N . PRO A 1 85 ? 22.248 2.690 -15.134 1.00 90.12 85 PRO A N 1
ATOM 672 C CA . PRO A 1 85 ? 20.918 2.429 -15.670 1.00 90.12 85 PRO A CA 1
ATOM 673 C C . PRO A 1 85 ? 19.844 2.583 -14.586 1.00 90.12 85 PRO A C 1
ATOM 675 O O . PRO A 1 85 ? 20.032 2.180 -13.434 1.00 90.12 85 PRO A O 1
ATOM 678 N N . VAL A 1 86 ? 18.685 3.122 -14.973 1.00 93.44 86 VAL A N 1
ATOM 679 C CA . VAL A 1 86 ? 17.512 3.217 -14.094 1.00 93.44 86 VAL A CA 1
ATOM 680 C C . VAL A 1 86 ? 17.040 1.811 -13.726 1.00 93.44 86 VAL A C 1
ATOM 682 O O . VAL A 1 86 ? 16.783 0.974 -14.592 1.00 93.44 86 VAL A O 1
ATOM 685 N N . LYS A 1 87 ? 16.900 1.552 -12.426 1.00 94.44 87 LYS A N 1
ATOM 686 C CA . LYS A 1 87 ? 16.400 0.285 -11.891 1.00 94.44 87 LYS A CA 1
ATOM 687 C C . LYS A 1 87 ? 14.889 0.360 -11.708 1.00 94.44 87 LYS A C 1
ATOM 689 O O . LYS A 1 87 ? 14.362 1.374 -11.258 1.00 94.44 87 LYS A O 1
ATOM 694 N N . VAL A 1 88 ? 14.196 -0.733 -12.016 1.00 95.75 88 VAL A N 1
ATOM 695 C CA . VAL A 1 88 ? 12.752 -0.875 -11.784 1.00 95.75 88 VAL A CA 1
ATOM 696 C C . VAL A 1 88 ? 12.539 -1.799 -10.595 1.00 95.75 88 VAL A C 1
ATOM 698 O O . VAL A 1 88 ? 12.958 -2.956 -10.615 1.00 95.75 88 VAL A O 1
ATOM 701 N N . TYR A 1 89 ? 11.854 -1.303 -9.574 1.00 95.56 89 TYR A N 1
ATOM 702 C CA . TYR A 1 89 ? 11.485 -2.069 -8.390 1.00 95.56 89 TYR A CA 1
ATOM 703 C C . TYR A 1 89 ? 9.973 -2.264 -8.322 1.00 95.56 89 TYR A C 1
ATOM 705 O O . TYR A 1 89 ? 9.208 -1.509 -8.917 1.00 95.56 89 TYR A O 1
ATOM 713 N N . ARG A 1 90 ? 9.547 -3.292 -7.586 1.00 95.75 90 ARG A N 1
ATOM 714 C CA . ARG A 1 90 ? 8.139 -3.602 -7.310 1.00 95.75 90 ARG A CA 1
ATOM 715 C C . ARG A 1 90 ? 7.932 -3.666 -5.807 1.00 95.75 90 ARG A C 1
ATOM 717 O O . ARG A 1 90 ? 8.687 -4.359 -5.118 1.00 95.75 90 ARG A O 1
ATOM 724 N N . LEU A 1 91 ? 6.912 -2.985 -5.294 1.00 95.44 91 LEU A N 1
ATOM 725 C CA . LEU A 1 91 ? 6.522 -3.155 -3.898 1.00 95.44 91 LEU A CA 1
ATOM 726 C C . LEU A 1 91 ? 5.993 -4.579 -3.676 1.00 95.44 91 LEU A C 1
ATOM 728 O O . LEU A 1 91 ? 5.251 -5.128 -4.484 1.00 95.44 91 LEU A O 1
ATOM 732 N N . THR A 1 92 ? 6.387 -5.196 -2.564 1.00 96.81 92 THR A N 1
ATOM 733 C CA . THR A 1 92 ? 5.901 -6.529 -2.156 1.00 96.81 92 THR A CA 1
ATOM 734 C C . THR A 1 92 ? 4.798 -6.454 -1.102 1.00 96.81 92 THR A C 1
ATOM 736 O O . THR A 1 92 ? 4.207 -7.472 -0.737 1.00 96.81 92 THR A O 1
ATOM 739 N N . ARG A 1 93 ? 4.541 -5.247 -0.597 1.00 95.75 93 ARG A N 1
ATOM 740 C CA . ARG A 1 93 ? 3.644 -4.908 0.507 1.00 95.75 93 ARG A CA 1
ATOM 741 C C . ARG A 1 93 ? 2.888 -3.631 0.157 1.00 95.75 93 ARG A C 1
ATOM 743 O O . ARG A 1 93 ? 3.360 -2.864 -0.682 1.00 95.75 93 ARG A O 1
ATOM 750 N N . VAL A 1 94 ? 1.743 -3.413 0.795 1.00 94.94 94 VAL A N 1
ATOM 751 C CA . VAL A 1 94 ? 0.911 -2.227 0.553 1.00 94.94 94 VAL A CA 1
ATOM 752 C C . VAL A 1 94 ? 1.691 -0.963 0.934 1.00 94.94 94 VAL A C 1
ATOM 754 O O . VAL A 1 94 ? 2.207 -0.844 2.046 1.00 94.94 94 VAL A O 1
ATOM 757 N N . GLY A 1 95 ? 1.828 -0.039 -0.019 1.00 92.56 95 GLY A N 1
ATOM 758 C CA . GLY A 1 95 ? 2.609 1.188 0.132 1.00 92.56 95 GLY A CA 1
ATOM 759 C C . GLY A 1 95 ? 1.815 2.353 0.723 1.00 92.56 95 GLY A C 1
ATOM 760 O O . GLY A 1 95 ? 0.589 2.331 0.801 1.00 92.56 95 GLY A O 1
ATOM 761 N N . PHE A 1 96 ? 2.520 3.410 1.116 1.00 92.19 96 PHE A N 1
ATOM 762 C CA . PHE A 1 96 ? 1.897 4.710 1.372 1.00 92.19 96 PHE A CA 1
ATOM 763 C C . PHE A 1 96 ? 1.610 5.416 0.041 1.00 92.19 96 PHE A C 1
ATOM 765 O O . PHE A 1 96 ? 2.343 5.207 -0.921 1.00 92.19 96 PHE A O 1
ATOM 772 N N . GLY A 1 97 ? 0.577 6.260 0.003 1.00 91.75 97 GLY A N 1
ATOM 773 C CA . GLY A 1 97 ? 0.247 7.074 -1.175 1.00 91.75 97 GLY A CA 1
ATOM 774 C C . GLY A 1 97 ? -0.716 6.429 -2.177 1.00 91.75 97 GLY A C 1
ATOM 775 O O . GLY A 1 97 ? -1.063 7.083 -3.158 1.00 91.75 97 GLY A O 1
ATOM 776 N N . LEU A 1 98 ? -1.181 5.197 -1.922 1.00 94.69 98 LEU A N 1
ATOM 777 C CA . LEU A 1 98 ? -2.214 4.545 -2.735 1.00 94.69 98 LEU A CA 1
ATOM 778 C C . LEU A 1 98 ? -3.607 4.739 -2.124 1.00 94.69 98 LEU A C 1
ATOM 780 O O . LEU A 1 98 ? -3.776 4.635 -0.906 1.00 94.69 98 LEU A O 1
ATOM 784 N N . THR A 1 99 ? -4.611 4.970 -2.969 1.00 95.25 99 THR A N 1
ATOM 785 C CA . THR A 1 99 ? -6.019 5.144 -2.560 1.00 95.25 99 THR A CA 1
ATOM 786 C C . THR A 1 99 ? -6.605 3.908 -1.884 1.00 95.25 99 THR A C 1
ATOM 788 O O . THR A 1 99 ? -7.378 4.040 -0.938 1.00 95.25 99 THR A O 1
ATOM 791 N N . CYS A 1 100 ? -6.197 2.713 -2.311 1.00 94.94 100 CYS A N 1
ATOM 792 C CA . CYS A 1 100 ? -6.661 1.438 -1.765 1.00 94.94 100 CYS 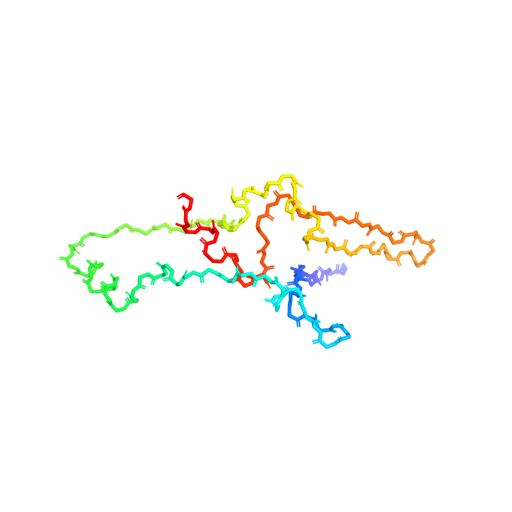A CA 1
ATOM 793 C C . CYS A 1 100 ? -5.969 1.027 -0.451 1.00 94.94 100 CYS A C 1
ATOM 795 O O . CYS A 1 100 ? -6.452 0.131 0.245 1.00 94.94 100 CYS A O 1
ATOM 797 N N . SER A 1 101 ? -4.856 1.670 -0.067 1.00 95.19 101 SER A N 1
ATOM 798 C CA . SER A 1 101 ? -4.062 1.257 1.102 1.00 95.19 101 SER A CA 1
ATOM 799 C C . SER A 1 101 ? -4.843 1.212 2.419 1.00 95.19 101 SER A C 1
ATOM 801 O O . SER A 1 101 ? -4.677 0.234 3.151 1.00 95.19 101 SER A O 1
ATOM 803 N N . PRO A 1 102 ? -5.699 2.201 2.758 1.00 94.69 102 PRO A N 1
ATOM 804 C CA . PRO A 1 102 ? -6.467 2.155 3.998 1.00 94.69 102 PRO A CA 1
ATOM 805 C C . PRO A 1 102 ? -7.430 0.967 4.040 1.00 94.69 102 PRO A C 1
ATOM 807 O O . PRO A 1 102 ? -7.514 0.287 5.060 1.00 94.69 102 PRO A O 1
ATOM 810 N N . PHE A 1 103 ? -8.135 0.703 2.938 1.00 95.38 103 PHE A N 1
ATOM 811 C CA . PHE A 1 103 ? -9.071 -0.412 2.833 1.00 95.38 103 PHE A CA 1
ATOM 812 C C . PHE A 1 103 ? -8.350 -1.754 2.987 1.00 95.38 103 PHE A C 1
ATOM 814 O O . PHE A 1 103 ? -8.692 -2.536 3.875 1.00 95.38 103 PHE A O 1
ATOM 821 N N . LEU A 1 104 ? -7.283 -1.966 2.209 1.00 94.31 104 LEU A N 1
ATOM 822 C CA . LEU A 1 104 ? -6.492 -3.198 2.241 1.00 94.31 104 LEU A CA 1
ATOM 823 C C . LEU A 1 104 ? -5.853 -3.462 3.609 1.00 94.31 104 LEU A C 1
ATOM 825 O O . LEU A 1 104 ? -5.646 -4.615 3.966 1.00 94.31 104 LEU A O 1
ATOM 829 N N . ALA A 1 105 ? -5.539 -2.419 4.379 1.00 93.75 105 ALA A N 1
ATOM 830 C CA . ALA A 1 105 ? -4.970 -2.563 5.716 1.00 93.75 105 ALA A CA 1
ATOM 831 C C . ALA A 1 105 ? -5.999 -2.899 6.805 1.00 93.75 105 ALA A C 1
ATOM 833 O O . ALA A 1 105 ? -5.612 -3.403 7.856 1.00 93.75 105 ALA A O 1
ATOM 834 N N . MET A 1 106 ? -7.284 -2.617 6.575 1.00 91.31 106 MET A N 1
ATOM 835 C CA . MET A 1 106 ? -8.363 -2.857 7.541 1.00 91.31 106 MET A CA 1
ATOM 836 C C . MET A 1 106 ? -9.208 -4.096 7.229 1.00 91.31 106 MET A C 1
ATOM 838 O O . MET A 1 106 ? -9.863 -4.604 8.131 1.00 91.31 106 MET A O 1
ATOM 842 N N . GLN A 1 107 ? -9.235 -4.557 5.974 1.00 87.62 107 GLN A N 1
ATOM 843 C CA . GLN A 1 107 ? -10.031 -5.721 5.556 1.00 87.62 107 GLN A CA 1
ATOM 844 C C . GLN A 1 107 ? -9.403 -7.073 5.965 1.00 87.62 107 GLN A C 1
ATOM 846 O O . GLN A 1 107 ? -10.056 -8.105 5.832 1.00 87.62 107 GLN A O 1
ATOM 851 N N . VAL A 1 108 ? -8.135 -7.077 6.392 1.00 67.38 108 VAL A N 1
ATOM 852 C CA . VAL A 1 108 ? -7.351 -8.299 6.665 1.00 67.38 108 VAL A CA 1
ATOM 853 C C . VAL A 1 108 ? -7.912 -9.112 7.827 1.00 67.38 108 VAL A C 1
ATOM 855 O O . VAL A 1 108 ? -8.264 -8.500 8.859 1.00 67.38 108 VAL A O 1
#